Protein AF-A0A847HMW1-F1 (afdb_monomer_lite)

Radius of gyration: 14.92 Å; chains: 1; bounding box: 31×41×49 Å

pLDDT: mean 87.46, std 13.6, range [42.53, 98.19]

Structure (mmCIF, N/CA/C/O backbone):
data_AF-A0A847HMW1-F1
#
_entry.id   AF-A0A847HMW1-F1
#
loop_
_atom_site.group_PDB
_atom_site.id
_atom_site.type_symbol
_atom_site.label_atom_id
_atom_site.label_alt_id
_atom_site.label_comp_id
_atom_site.label_asym_id
_atom_site.label_entity_id
_atom_site.label_seq_id
_atom_site.pdbx_PDB_ins_code
_atom_site.Cartn_x
_atom_site.Cartn_y
_atom_site.Cartn_z
_atom_site.occupancy
_atom_site.B_iso_or_equiv
_atom_site.auth_seq_id
_atom_site.auth_comp_id
_atom_site.auth_asym_id
_atom_site.auth_atom_id
_atom_site.pdbx_PDB_model_num
ATOM 1 N N . MET A 1 1 ? 2.589 0.444 -28.476 1.00 60.88 1 MET A N 1
ATOM 2 C CA . MET A 1 1 ? 2.739 1.688 -27.686 1.00 60.88 1 MET A CA 1
ATOM 3 C C . MET A 1 1 ? 2.017 1.616 -26.335 1.00 60.88 1 MET A C 1
ATOM 5 O O . MET A 1 1 ? 2.640 1.956 -25.347 1.00 60.88 1 MET A O 1
ATOM 9 N N . TRP A 1 2 ? 0.790 1.081 -26.245 1.00 64.75 2 TRP A N 1
ATOM 10 C CA . TRP A 1 2 ? 0.061 0.885 -24.971 1.00 64.75 2 TRP A CA 1
ATOM 11 C C . TRP A 1 2 ? 0.796 0.040 -23.913 1.00 64.75 2 TRP A C 1
ATOM 13 O O . TRP A 1 2 ? 0.941 0.474 -22.778 1.00 64.75 2 TRP A O 1
ATOM 23 N N . ILE A 1 3 ? 1.349 -1.116 -24.296 1.00 64.12 3 ILE A N 1
ATOM 24 C CA . ILE A 1 3 ? 2.091 -2.009 -23.380 1.00 64.12 3 ILE A CA 1
ATOM 25 C C . ILE A 1 3 ? 3.282 -1.293 -22.713 1.00 64.12 3 ILE A C 1
ATOM 27 O O . ILE A 1 3 ? 3.584 -1.533 -21.548 1.00 64.12 3 ILE A O 1
ATOM 31 N N . TYR A 1 4 ? 3.936 -0.372 -23.429 1.00 65.94 4 TYR A N 1
ATOM 32 C CA . TYR A 1 4 ? 5.086 0.372 -22.915 1.00 65.94 4 TYR A CA 1
ATOM 33 C C . TYR A 1 4 ? 4.695 1.330 -21.776 1.00 65.94 4 TYR A C 1
ATOM 35 O O . TYR A 1 4 ? 5.329 1.329 -20.727 1.00 65.94 4 TYR A O 1
ATOM 43 N N . PHE A 1 5 ? 3.621 2.107 -21.938 1.00 72.56 5 PHE A N 1
ATOM 44 C CA . PHE A 1 5 ? 3.161 3.047 -20.905 1.00 72.56 5 PHE A CA 1
ATOM 45 C C . PHE A 1 5 ? 2.469 2.365 -19.721 1.00 72.56 5 PHE A C 1
ATOM 47 O O . PHE A 1 5 ? 2.486 2.889 -18.607 1.00 72.56 5 PHE A O 1
ATOM 54 N N . GLU A 1 6 ? 1.865 1.200 -19.952 1.00 73.56 6 GLU A N 1
ATOM 55 C CA . GLU A 1 6 ? 1.148 0.471 -18.908 1.00 73.56 6 GLU A CA 1
ATOM 56 C C . GLU A 1 6 ? 2.059 -0.414 -18.060 1.00 73.56 6 GLU A C 1
ATOM 58 O O . GLU A 1 6 ? 1.838 -0.511 -16.857 1.00 73.56 6 GLU A O 1
ATOM 63 N N . LEU A 1 7 ? 3.105 -1.004 -18.649 1.00 72.88 7 LEU A N 1
ATOM 64 C CA . LEU A 1 7 ? 3.999 -1.917 -17.935 1.00 72.88 7 LEU A CA 1
ATOM 65 C C . LEU A 1 7 ? 5.424 -1.379 -17.799 1.00 72.88 7 LEU A C 1
ATOM 67 O O . LEU A 1 7 ? 6.001 -1.489 -16.730 1.00 72.88 7 LEU A O 1
ATOM 71 N N . VAL A 1 8 ? 6.026 -0.776 -18.824 1.00 81.94 8 VAL A N 1
ATOM 72 C CA . VAL A 1 8 ? 7.458 -0.418 -18.753 1.00 81.94 8 VAL A CA 1
ATOM 73 C C . VAL A 1 8 ? 7.689 0.840 -17.915 1.00 81.94 8 VAL A C 1
ATOM 75 O O . VAL A 1 8 ? 8.506 0.820 -16.997 1.00 81.94 8 VAL A O 1
ATOM 78 N N . VAL A 1 9 ? 6.950 1.917 -18.192 1.00 88.31 9 VAL A N 1
ATOM 79 C CA . VAL A 1 9 ? 7.146 3.214 -17.518 1.00 88.31 9 VAL A CA 1
ATOM 80 C C . VAL A 1 9 ? 6.940 3.134 -15.997 1.00 88.31 9 VAL A C 1
ATOM 82 O O . VAL A 1 9 ? 7.828 3.588 -15.276 1.00 88.31 9 VAL A O 1
ATOM 85 N N . PRO A 1 10 ? 5.858 2.526 -15.469 1.00 90.38 10 PRO A N 1
ATOM 86 C CA . PRO A 1 10 ? 5.661 2.447 -14.021 1.00 90.38 10 PRO A CA 1
ATOM 87 C C . PRO A 1 10 ? 6.784 1.679 -13.314 1.00 90.38 10 PRO A C 1
ATOM 89 O O . PRO A 1 10 ? 7.260 2.107 -12.270 1.00 90.38 10 PRO A O 1
ATOM 92 N N . ASN A 1 11 ? 7.275 0.590 -13.912 1.00 90.00 11 ASN A N 1
ATOM 93 C CA . ASN A 1 11 ? 8.367 -0.199 -13.339 1.00 90.00 11 ASN A CA 1
ATOM 94 C C . ASN A 1 11 ? 9.707 0.556 -13.341 1.00 90.00 11 ASN A C 1
ATOM 96 O O . ASN A 1 11 ? 10.465 0.462 -12.379 1.00 90.00 11 ASN A O 1
ATOM 100 N N . GLN A 1 12 ? 9.982 1.360 -14.373 1.00 91.25 12 GLN A N 1
ATOM 101 C CA . GLN A 1 12 ? 11.146 2.256 -14.374 1.00 91.25 12 GLN A CA 1
ATOM 102 C C . GLN A 1 12 ? 11.042 3.327 -13.282 1.00 91.25 12 GLN A C 1
ATOM 104 O O . GLN A 1 12 ? 12.040 3.642 -12.642 1.00 91.25 12 GLN A O 1
ATOM 109 N N . GLN A 1 13 ? 9.842 3.865 -13.046 1.00 94.88 13 GLN A N 1
ATOM 110 C CA . GLN A 1 13 ? 9.611 4.848 -11.986 1.00 94.88 13 GLN A CA 1
ATOM 111 C C . GLN A 1 13 ? 9.821 4.251 -10.592 1.00 94.88 13 GLN A C 1
ATOM 113 O O . GLN A 1 13 ? 10.426 4.912 -9.755 1.00 94.88 13 GLN A O 1
ATOM 118 N N . LEU A 1 14 ? 9.385 3.008 -10.357 1.00 93.06 14 LEU A N 1
ATOM 119 C CA . LEU A 1 14 ? 9.671 2.294 -9.106 1.00 93.06 14 LEU A CA 1
ATOM 120 C C . LEU A 1 14 ? 11.179 2.124 -8.884 1.00 93.06 14 LEU A C 1
ATOM 122 O O . LEU A 1 14 ? 11.678 2.451 -7.814 1.00 93.06 14 LEU A O 1
ATOM 126 N N . SER A 1 15 ? 11.919 1.704 -9.915 1.00 91.31 15 SER A N 1
ATOM 127 C CA . SER A 1 15 ? 13.379 1.549 -9.829 1.00 91.31 15 SER A CA 1
ATOM 128 C C . SER A 1 15 ? 14.122 2.872 -9.603 1.00 91.31 15 SER A C 1
ATOM 130 O O . SER A 1 15 ? 15.251 2.853 -9.119 1.00 91.31 15 SER A O 1
ATOM 132 N N . ALA A 1 16 ? 13.526 4.001 -9.986 1.00 94.12 16 ALA A N 1
ATOM 133 C CA . ALA A 1 16 ? 14.081 5.342 -9.814 1.00 94.12 16 ALA A CA 1
ATOM 134 C C . ALA A 1 16 ? 13.513 6.070 -8.582 1.00 94.12 16 ALA A C 1
ATOM 136 O O . ALA A 1 16 ? 13.639 7.292 -8.480 1.00 94.12 16 ALA A O 1
ATOM 137 N N . PHE A 1 17 ? 12.845 5.348 -7.680 1.00 95.88 17 PHE A N 1
ATOM 138 C CA . PHE A 1 17 ? 12.268 5.932 -6.481 1.00 95.88 17 PHE A CA 1
ATOM 139 C C . PHE A 1 17 ? 13.345 6.542 -5.575 1.00 95.88 17 PHE A C 1
ATOM 141 O O . PHE A 1 17 ? 14.327 5.894 -5.218 1.00 95.88 17 PHE A O 1
ATOM 148 N N . ASP A 1 18 ? 13.125 7.791 -5.176 1.00 95.19 18 ASP A N 1
ATOM 149 C CA . ASP A 1 18 ? 13.949 8.530 -4.232 1.00 95.19 18 ASP A CA 1
ATOM 150 C C . ASP A 1 18 ? 13.198 8.660 -2.905 1.00 95.19 18 ASP A C 1
ATOM 152 O O . ASP A 1 18 ? 12.306 9.496 -2.742 1.00 95.19 18 ASP A O 1
ATOM 156 N N . SER A 1 19 ? 13.586 7.833 -1.936 1.00 91.94 19 SER A N 1
ATOM 157 C CA . SER A 1 19 ? 13.017 7.822 -0.584 1.00 91.94 19 SER A CA 1
ATOM 158 C C . SER A 1 19 ? 13.261 9.118 0.194 1.00 91.94 19 SER A C 1
ATOM 160 O O . SER A 1 19 ? 12.560 9.402 1.175 1.00 91.94 19 SER A O 1
ATOM 162 N N . THR A 1 20 ? 14.247 9.919 -0.215 1.00 95.00 20 THR A N 1
ATOM 163 C CA . THR A 1 20 ? 14.598 11.179 0.448 1.00 95.00 20 THR A CA 1
ATOM 164 C C . THR A 1 20 ? 13.718 12.336 -0.009 1.00 95.00 20 THR A C 1
ATOM 166 O O . THR A 1 20 ? 13.561 13.309 0.729 1.00 95.00 20 THR A O 1
ATOM 169 N N . ASN A 1 21 ? 13.068 12.208 -1.168 1.00 94.44 21 ASN A N 1
ATOM 170 C CA . ASN A 1 21 ? 12.177 13.225 -1.692 1.00 94.44 21 ASN A CA 1
ATOM 171 C C . ASN A 1 21 ? 10.847 13.245 -0.920 1.00 94.44 21 ASN A C 1
ATOM 173 O O . ASN A 1 21 ? 10.064 12.293 -0.951 1.00 94.44 21 ASN A O 1
ATOM 177 N N . LYS A 1 22 ? 10.597 14.350 -0.210 1.00 93.56 22 LYS A N 1
ATOM 178 C CA . LYS A 1 22 ? 9.393 14.564 0.610 1.00 93.56 22 LYS A CA 1
ATOM 179 C C . LYS A 1 22 ? 8.365 15.489 -0.041 1.00 93.56 22 LYS A C 1
ATOM 181 O O . LYS A 1 22 ? 7.403 15.871 0.622 1.00 93.56 22 LYS A O 1
ATOM 186 N N . ASP A 1 23 ? 8.558 15.860 -1.306 1.00 97.31 23 ASP A N 1
ATOM 187 C CA . ASP A 1 23 ? 7.590 16.668 -2.039 1.00 97.31 23 ASP A CA 1
ATOM 188 C C . ASP A 1 23 ? 6.219 15.953 -2.098 1.00 97.31 23 ASP A C 1
ATOM 190 O O . ASP A 1 23 ? 6.151 14.801 -2.540 1.00 97.31 23 ASP A O 1
ATOM 194 N N . PRO A 1 24 ? 5.116 16.586 -1.648 1.00 96.25 24 PRO A N 1
ATOM 195 C CA . PRO A 1 24 ? 3.810 15.933 -1.595 1.00 96.25 24 PRO A CA 1
ATOM 196 C C . PRO A 1 24 ? 3.304 15.437 -2.953 1.00 96.25 24 PRO A C 1
ATOM 198 O O . PRO A 1 24 ? 2.640 14.399 -3.006 1.00 96.25 24 PRO A O 1
ATOM 201 N N . GLU A 1 25 ? 3.613 16.144 -4.045 1.00 97.25 25 GLU A N 1
ATOM 202 C CA . GLU A 1 25 ? 3.213 15.724 -5.390 1.00 97.25 25 GLU A CA 1
ATOM 203 C C . GLU A 1 25 ? 3.998 14.490 -5.833 1.00 97.25 25 GLU A C 1
ATOM 205 O O . GLU A 1 25 ? 3.395 13.528 -6.314 1.00 97.25 25 GLU A O 1
ATOM 210 N N . TYR A 1 26 ? 5.313 14.468 -5.596 1.00 96.44 26 TYR A N 1
ATOM 211 C CA . TYR A 1 26 ? 6.150 13.292 -5.823 1.00 96.44 26 TYR A CA 1
ATOM 212 C C . TYR A 1 26 ? 5.668 12.074 -5.024 1.00 96.44 26 TYR A C 1
ATOM 214 O O . TYR A 1 26 ? 5.460 11.000 -5.589 1.00 96.44 26 TYR A O 1
ATOM 222 N N . VAL A 1 27 ? 5.420 12.244 -3.723 1.00 97.38 27 VAL A N 1
ATOM 223 C CA . VAL A 1 27 ? 4.917 11.185 -2.832 1.00 97.38 27 VAL A CA 1
ATOM 224 C C . VAL A 1 27 ? 3.574 10.645 -3.333 1.00 97.38 27 VAL A C 1
ATOM 226 O O . VAL A 1 27 ? 3.386 9.430 -3.440 1.00 97.38 27 VAL A O 1
ATOM 229 N N . ALA A 1 28 ? 2.638 11.530 -3.689 1.00 97.62 28 ALA A N 1
ATOM 230 C CA . ALA A 1 28 ? 1.340 11.133 -4.229 1.00 97.62 28 ALA A CA 1
ATOM 231 C C . ALA A 1 28 ? 1.464 10.437 -5.594 1.00 97.62 28 ALA A C 1
ATOM 233 O O . ALA A 1 28 ? 0.739 9.476 -5.867 1.00 97.62 28 ALA A O 1
ATOM 234 N N . HIS A 1 29 ? 2.381 10.893 -6.449 1.00 97.75 29 HIS A N 1
ATOM 235 C CA . HIS A 1 29 ? 2.670 10.270 -7.739 1.00 97.75 29 HIS A CA 1
ATOM 236 C C . HIS A 1 29 ? 3.223 8.856 -7.563 1.00 97.75 29 HIS A C 1
ATOM 238 O O . HIS A 1 29 ? 2.686 7.913 -8.143 1.00 97.75 29 HIS A O 1
ATOM 244 N N . MET A 1 30 ? 4.226 8.678 -6.705 1.00 98.19 30 MET A N 1
ATOM 245 C CA . MET A 1 30 ? 4.828 7.367 -6.453 1.00 98.19 30 MET A CA 1
ATOM 246 C C . MET A 1 30 ? 3.847 6.390 -5.807 1.00 98.19 30 MET A C 1
ATOM 248 O O . MET A 1 30 ? 3.842 5.211 -6.160 1.00 98.19 30 MET A O 1
ATOM 252 N N . ARG A 1 31 ? 2.923 6.876 -4.968 1.00 98.06 31 ARG A N 1
ATOM 253 C CA . ARG A 1 31 ? 1.806 6.060 -4.473 1.00 98.06 31 ARG A CA 1
ATOM 254 C C . ARG A 1 31 ? 0.921 5.554 -5.615 1.00 98.06 31 ARG A C 1
ATOM 256 O O . ARG A 1 31 ? 0.635 4.361 -5.678 1.00 98.06 31 ARG A O 1
ATOM 263 N N . LYS A 1 32 ? 0.534 6.430 -6.552 1.00 97.69 32 LYS A N 1
ATOM 264 C CA . LYS A 1 32 ? -0.268 6.048 -7.731 1.00 97.69 32 LYS A CA 1
ATOM 265 C C . LYS A 1 32 ? 0.464 5.049 -8.628 1.00 97.69 32 LYS A C 1
ATOM 267 O O . LYS A 1 32 ? -0.162 4.118 -9.131 1.00 97.69 32 LYS A O 1
ATOM 272 N N . VAL A 1 33 ? 1.774 5.222 -8.819 1.00 96.94 33 VAL A N 1
ATOM 273 C CA . VAL A 1 33 ? 2.619 4.263 -9.552 1.00 96.94 33 VAL A CA 1
ATOM 274 C C . VAL A 1 33 ? 2.593 2.899 -8.861 1.00 96.94 33 VAL A C 1
ATOM 276 O O . VAL A 1 33 ? 2.331 1.896 -9.524 1.00 96.94 33 VAL A O 1
ATOM 279 N N . GLY A 1 34 ? 2.773 2.866 -7.536 1.00 97.19 34 GLY A N 1
ATOM 280 C CA . GLY A 1 34 ? 2.673 1.646 -6.735 1.00 97.19 34 GLY A CA 1
ATOM 281 C C . GLY A 1 34 ? 1.324 0.949 -6.911 1.00 97.19 34 GLY A C 1
ATOM 282 O O . GLY A 1 34 ? 1.289 -0.216 -7.303 1.00 97.19 34 GLY A O 1
ATOM 283 N N . HIS A 1 35 ? 0.212 1.676 -6.728 1.00 97.38 35 HIS A N 1
ATOM 284 C CA . HIS A 1 35 ? -1.150 1.154 -6.929 1.00 97.38 35 HIS A CA 1
ATOM 285 C C . HIS A 1 35 ? -1.363 0.585 -8.334 1.00 97.38 35 HIS A C 1
ATOM 287 O O . HIS A 1 35 ? -1.965 -0.477 -8.482 1.00 97.38 35 HIS A O 1
ATOM 293 N N . LYS A 1 36 ? -0.854 1.265 -9.369 1.00 95.31 36 LYS A N 1
ATOM 294 C CA . LYS A 1 36 ? -0.956 0.806 -10.761 1.00 95.31 36 LYS A CA 1
ATOM 295 C C . LYS A 1 36 ? -0.236 -0.526 -10.972 1.00 95.31 36 LYS A C 1
ATOM 297 O O . LYS A 1 36 ? -0.788 -1.423 -11.613 1.00 95.31 36 LYS A O 1
ATOM 302 N N . VAL A 1 37 ? 0.975 -0.658 -10.430 1.00 94.06 37 VAL A N 1
ATOM 303 C CA . VAL A 1 37 ? 1.781 -1.875 -10.577 1.00 94.06 37 VAL A CA 1
ATOM 304 C C . VAL A 1 37 ? 1.137 -3.045 -9.833 1.00 94.06 37 VAL A C 1
ATOM 306 O O . VAL A 1 37 ? 0.864 -4.056 -10.470 1.00 94.06 37 VAL A O 1
ATOM 309 N N . ILE A 1 38 ? 0.772 -2.894 -8.554 1.00 93.81 38 ILE A N 1
ATOM 310 C CA . ILE A 1 38 ? 0.127 -3.984 -7.784 1.00 93.81 38 ILE A CA 1
ATOM 311 C C . ILE A 1 38 ? -1.316 -4.276 -8.228 1.00 93.81 38 ILE A C 1
ATOM 313 O O . ILE A 1 38 ? -1.883 -5.323 -7.917 1.00 93.81 38 ILE A O 1
ATOM 317 N N . GLY A 1 39 ? -1.938 -3.349 -8.961 1.00 91.25 39 GLY A N 1
ATOM 318 C CA . GLY A 1 39 ? -3.244 -3.545 -9.584 1.00 91.25 39 GLY A CA 1
ATOM 319 C C . GLY A 1 39 ? -3.213 -4.528 -10.761 1.00 91.25 39 GLY A C 1
ATOM 320 O O . GLY A 1 39 ? -4.245 -5.126 -11.093 1.00 91.25 39 GLY A O 1
ATOM 321 N N . SER A 1 40 ? -2.042 -4.721 -11.365 1.00 87.88 40 SER A N 1
ATOM 322 C CA . SER A 1 40 ? -1.833 -5.514 -12.575 1.00 87.88 40 SER A CA 1
ATOM 323 C C . SER A 1 40 ? -1.429 -6.956 -12.254 1.00 87.88 40 SER A C 1
ATOM 325 O O . SER A 1 40 ? -0.937 -7.253 -11.175 1.00 87.88 40 SER A O 1
ATOM 327 N N . TRP A 1 41 ? -1.636 -7.883 -13.197 1.00 81.88 41 TRP A N 1
ATOM 328 C CA . TRP A 1 41 ? -1.190 -9.281 -13.036 1.00 81.88 41 TRP A CA 1
ATOM 329 C C . TRP A 1 41 ? 0.323 -9.454 -13.239 1.00 81.88 41 TRP A C 1
ATOM 331 O O . TRP A 1 41 ? 0.907 -10.440 -12.802 1.00 81.88 41 TRP A O 1
ATOM 341 N N . PHE A 1 42 ? 0.948 -8.494 -13.922 1.00 79.88 42 PHE A N 1
ATOM 342 C CA . PHE A 1 42 ? 2.366 -8.492 -14.251 1.00 79.88 42 PHE A CA 1
ATOM 343 C C . PHE A 1 42 ? 2.984 -7.159 -13.839 1.00 79.88 42 PHE A C 1
ATOM 345 O O . PHE A 1 42 ? 2.417 -6.100 -14.112 1.00 79.88 42 PHE A O 1
ATOM 352 N N . GLY A 1 43 ? 4.180 -7.217 -13.260 1.00 85.31 43 GLY A N 1
ATOM 353 C CA . GLY A 1 43 ? 4.943 -6.048 -12.845 1.00 85.31 43 GLY A CA 1
ATOM 354 C C . GLY A 1 43 ? 5.911 -6.387 -11.717 1.00 85.31 43 GLY A C 1
ATOM 355 O O . GLY A 1 43 ? 5.893 -7.491 -11.175 1.00 85.31 43 GLY A O 1
ATOM 356 N N . ASN A 1 44 ? 6.759 -5.431 -11.358 1.00 88.31 44 ASN A N 1
ATOM 357 C CA . ASN A 1 44 ? 7.653 -5.521 -10.215 1.00 88.31 44 ASN A CA 1
ATOM 358 C C . ASN A 1 44 ? 6.873 -5.195 -8.933 1.00 88.31 44 ASN A C 1
ATOM 360 O O . ASN A 1 44 ? 6.947 -4.091 -8.394 1.00 88.31 44 ASN A O 1
ATOM 364 N N . HIS A 1 45 ? 6.052 -6.151 -8.489 1.00 91.12 45 HIS A N 1
ATOM 365 C CA . HIS A 1 45 ? 5.244 -5.995 -7.277 1.00 91.12 45 HIS A CA 1
ATOM 366 C C . HIS A 1 45 ? 6.123 -5.823 -6.035 1.00 91.12 45 HIS A C 1
ATOM 368 O O . HIS A 1 45 ? 5.758 -5.059 -5.151 1.00 91.12 45 HIS A O 1
ATOM 374 N N . HIS A 1 46 ? 7.293 -6.470 -6.010 1.00 90.38 46 HIS A N 1
ATOM 375 C CA . HIS A 1 46 ? 8.290 -6.328 -4.953 1.00 90.38 46 HIS A CA 1
ATOM 376 C C . HIS A 1 46 ? 8.643 -4.854 -4.702 1.00 90.38 46 HIS A C 1
ATOM 378 O O . HIS A 1 46 ? 8.398 -4.338 -3.612 1.00 90.38 46 HIS A O 1
ATOM 384 N N . ASP A 1 47 ? 9.120 -4.139 -5.726 1.00 91.88 47 ASP A N 1
ATOM 385 C CA . ASP A 1 47 ? 9.495 -2.727 -5.569 1.00 91.88 47 ASP A CA 1
ATOM 386 C C . ASP A 1 47 ? 8.273 -1.838 -5.326 1.00 91.88 47 ASP A C 1
ATOM 388 O O . ASP A 1 47 ? 8.355 -0.841 -4.611 1.00 91.88 47 ASP A O 1
ATOM 392 N N . ALA A 1 48 ? 7.113 -2.202 -5.879 1.00 95.44 48 ALA A N 1
ATOM 393 C CA . ALA A 1 48 ? 5.876 -1.478 -5.620 1.00 95.44 48 ALA A CA 1
ATOM 394 C C . ALA A 1 48 ? 5.479 -1.538 -4.138 1.00 95.44 48 ALA A C 1
ATOM 396 O O . ALA A 1 48 ? 5.060 -0.519 -3.589 1.00 95.44 48 ALA A O 1
ATOM 397 N N . PHE A 1 49 ? 5.638 -2.689 -3.478 1.00 95.56 49 PHE A N 1
ATOM 398 C CA . PHE A 1 49 ? 5.385 -2.818 -2.045 1.00 95.56 49 PHE A CA 1
ATOM 399 C C . PHE A 1 49 ? 6.395 -2.025 -1.213 1.00 95.56 49 PHE A C 1
ATOM 401 O O . PHE A 1 49 ? 5.966 -1.281 -0.337 1.00 95.56 49 PHE A O 1
ATOM 408 N N . LEU A 1 50 ? 7.691 -2.074 -1.544 1.00 93.38 50 LEU A N 1
ATOM 409 C CA . LEU A 1 50 ? 8.718 -1.263 -0.870 1.00 93.38 50 LEU A CA 1
ATOM 410 C C . LEU A 1 50 ? 8.448 0.245 -0.984 1.00 93.38 50 LEU A C 1
ATOM 412 O O . LEU A 1 50 ? 8.608 0.997 -0.022 1.00 93.38 50 LEU A O 1
ATOM 416 N N . VAL A 1 51 ? 8.007 0.705 -2.157 1.00 96.12 51 VAL A N 1
ATOM 417 C CA . VAL A 1 51 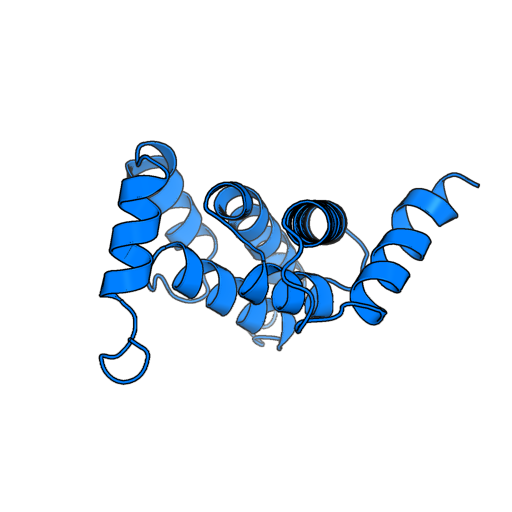? 7.597 2.101 -2.348 1.00 96.12 51 VAL A CA 1
ATOM 418 C C . VAL A 1 51 ? 6.364 2.410 -1.497 1.00 96.12 51 VAL A C 1
ATOM 420 O O . VAL A 1 51 ? 6.354 3.399 -0.764 1.00 96.12 51 VAL A O 1
ATOM 423 N N . LEU A 1 52 ? 5.325 1.572 -1.550 1.00 97.25 52 LEU A N 1
ATOM 424 C CA . LEU A 1 52 ? 4.084 1.787 -0.799 1.00 97.25 52 LEU A CA 1
ATOM 425 C C . LEU A 1 52 ? 4.270 1.694 0.718 1.00 97.25 52 LEU A C 1
ATOM 427 O O . LEU A 1 52 ? 3.540 2.360 1.443 1.00 97.25 52 LEU A O 1
ATOM 431 N N . GLU A 1 53 ? 5.251 0.952 1.214 1.00 94.62 53 GLU A N 1
ATOM 432 C CA . GLU A 1 53 ? 5.631 0.979 2.626 1.00 94.62 53 GLU A CA 1
ATOM 433 C C . GLU A 1 53 ? 6.065 2.391 3.064 1.00 94.62 53 GLU A C 1
ATOM 435 O O . GLU A 1 53 ? 5.740 2.846 4.162 1.00 94.62 53 GLU A O 1
ATOM 440 N N . GLN A 1 54 ? 6.735 3.134 2.181 1.00 93.88 54 GLN A N 1
ATOM 441 C CA . GLN A 1 54 ? 7.240 4.474 2.481 1.00 93.88 54 GLN A CA 1
ATOM 442 C C . GLN A 1 54 ? 6.233 5.591 2.201 1.00 93.88 54 GLN A C 1
ATOM 444 O O . GLN A 1 54 ? 6.162 6.552 2.966 1.00 93.88 54 GLN A O 1
ATOM 449 N N . VAL A 1 55 ? 5.479 5.498 1.100 1.00 96.44 55 VAL A N 1
ATOM 450 C CA . VAL A 1 55 ? 4.587 6.584 0.637 1.00 96.44 55 VAL A CA 1
ATOM 451 C C . VAL A 1 55 ? 3.100 6.244 0.689 1.00 96.44 55 VAL A C 1
ATOM 453 O O . VAL A 1 55 ? 2.256 7.098 0.384 1.00 96.44 55 VAL A O 1
ATOM 456 N N . GLY A 1 56 ? 2.759 5.002 1.030 1.00 95.62 56 GLY A N 1
ATOM 457 C CA . GLY A 1 56 ? 1.387 4.532 1.152 1.00 95.62 56 GLY A CA 1
ATOM 458 C C . GLY A 1 56 ? 0.617 5.259 2.247 1.00 95.62 56 GLY A C 1
ATOM 459 O O . GLY A 1 56 ? 1.174 5.851 3.166 1.00 95.62 56 GLY A O 1
ATOM 460 N N . ASN A 1 57 ? -0.701 5.238 2.113 1.00 95.56 57 ASN A N 1
ATOM 461 C CA . ASN A 1 57 ? -1.635 5.785 3.085 1.00 95.56 57 ASN A CA 1
ATOM 462 C C . ASN A 1 57 ? -2.850 4.849 3.187 1.00 95.56 57 ASN A C 1
ATOM 464 O O . ASN A 1 57 ? -2.880 3.784 2.569 1.00 95.56 57 ASN A O 1
ATOM 468 N N . HIS A 1 58 ? -3.877 5.266 3.923 1.00 95.06 58 HIS A N 1
ATOM 469 C CA . HIS A 1 58 ? -5.124 4.509 4.062 1.00 95.06 58 HIS A CA 1
ATOM 470 C C . HIS A 1 58 ? -5.768 4.103 2.718 1.00 95.06 58 HIS A C 1
ATOM 472 O O . HIS A 1 58 ? -6.363 3.034 2.627 1.00 95.06 58 HIS A O 1
ATOM 478 N N . GLU A 1 59 ? -5.609 4.896 1.652 1.00 96.31 59 GLU A N 1
ATOM 479 C CA . GLU A 1 59 ? -6.147 4.573 0.322 1.00 96.31 59 GLU A CA 1
ATOM 480 C C . GLU A 1 59 ? -5.442 3.366 -0.314 1.00 96.31 59 GLU A C 1
ATOM 482 O O . GLU A 1 59 ? -6.015 2.719 -1.186 1.00 96.31 59 GLU A O 1
ATOM 487 N N . SER A 1 60 ? -4.220 3.033 0.120 1.00 97.88 60 SER A N 1
ATOM 488 C CA . SER A 1 60 ? -3.470 1.865 -0.359 1.00 97.88 60 SER A CA 1
ATOM 489 C C . SER A 1 60 ? -4.021 0.535 0.147 1.00 97.88 60 SER A C 1
ATOM 491 O O . SER A 1 60 ? -3.833 -0.478 -0.522 1.00 97.88 60 SER A O 1
ATOM 493 N N . ILE A 1 61 ? -4.693 0.517 1.301 1.00 97.31 61 ILE A N 1
ATOM 494 C CA . ILE A 1 61 ? -5.120 -0.713 1.987 1.00 97.31 61 ILE A CA 1
ATOM 495 C C . ILE A 1 61 ? -5.942 -1.645 1.076 1.00 97.31 61 ILE A C 1
ATOM 497 O O . ILE A 1 61 ? -5.536 -2.796 0.909 1.00 97.31 61 ILE A O 1
ATOM 501 N N . PRO A 1 62 ? -7.029 -1.206 0.409 1.00 96.94 62 PRO A N 1
ATOM 502 C CA . PRO A 1 62 ? -7.799 -2.101 -0.459 1.00 96.94 62 PRO A CA 1
ATOM 503 C C . PRO A 1 62 ? -6.992 -2.640 -1.654 1.00 96.94 62 PRO A C 1
ATOM 505 O O . PRO A 1 62 ? -7.213 -3.775 -2.084 1.00 96.94 62 PRO A O 1
ATOM 508 N N . TYR A 1 63 ? -6.027 -1.874 -2.178 1.00 97.19 63 TYR A N 1
ATOM 509 C CA . TYR A 1 63 ? -5.143 -2.349 -3.250 1.00 97.19 63 TYR A CA 1
ATOM 510 C C . TYR A 1 63 ? -4.189 -3.433 -2.751 1.00 97.19 63 TYR A C 1
ATOM 512 O O . TYR A 1 63 ? -3.998 -4.431 -3.443 1.00 97.19 63 TYR A O 1
ATOM 520 N N . LEU A 1 64 ? -3.628 -3.261 -1.552 1.00 96.88 64 LEU A N 1
ATOM 521 C CA . LEU A 1 64 ? -2.735 -4.230 -0.918 1.00 96.88 64 LEU A CA 1
ATOM 522 C C . LEU A 1 64 ? -3.471 -5.530 -0.575 1.00 96.88 64 LEU A C 1
ATOM 524 O O . LEU A 1 64 ? -2.983 -6.605 -0.905 1.00 96.88 64 LEU A O 1
ATOM 528 N N . ILE A 1 65 ? -4.688 -5.451 -0.025 1.00 96.31 65 ILE A N 1
ATOM 529 C CA . ILE A 1 65 ? -5.527 -6.632 0.248 1.00 96.31 65 ILE A CA 1
ATOM 530 C C . ILE A 1 65 ? -5.822 -7.397 -1.050 1.00 96.31 65 ILE A C 1
ATOM 532 O O . ILE A 1 65 ? -5.696 -8.621 -1.109 1.00 96.31 65 ILE A O 1
ATOM 536 N N . ARG A 1 66 ? -6.170 -6.690 -2.133 1.00 94.75 66 ARG A N 1
ATOM 537 C CA . ARG A 1 66 ? -6.360 -7.324 -3.444 1.00 94.75 66 ARG A CA 1
ATOM 538 C C . ARG A 1 66 ? -5.064 -7.946 -3.974 1.00 94.75 66 ARG A C 1
ATOM 540 O O . ARG A 1 66 ? -5.110 -9.041 -4.532 1.00 94.75 66 ARG A O 1
ATOM 547 N N . ALA A 1 67 ? -3.933 -7.259 -3.831 1.00 92.81 67 ALA A N 1
ATOM 548 C CA . ALA A 1 67 ? -2.638 -7.745 -4.292 1.00 92.81 67 ALA A CA 1
ATOM 549 C C . ALA A 1 67 ? -2.202 -9.004 -3.527 1.00 92.81 67 ALA A C 1
ATOM 551 O O . ALA A 1 67 ? -1.717 -9.94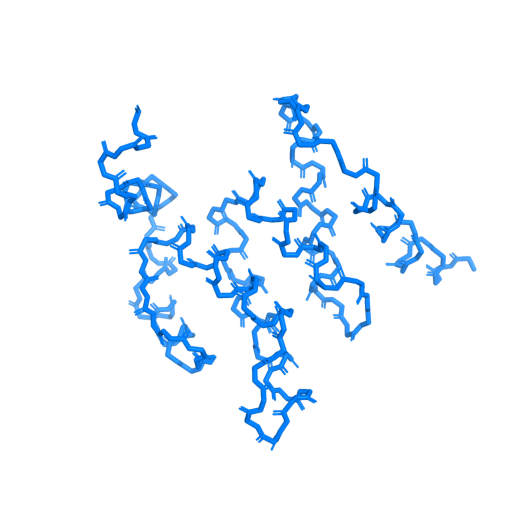6 -4.155 1.00 92.81 67 ALA A O 1
ATOM 552 N N . LEU A 1 68 ? -2.466 -9.073 -2.217 1.00 92.50 68 LEU A N 1
ATOM 553 C CA . LEU A 1 68 ? -2.223 -10.252 -1.386 1.00 92.50 68 LEU A CA 1
ATOM 554 C C . LEU A 1 68 ? -2.938 -11.489 -1.945 1.00 92.50 68 LEU A C 1
ATOM 556 O O . LEU A 1 68 ? -2.303 -12.522 -2.146 1.00 92.50 68 LEU A O 1
ATOM 560 N N . LYS A 1 69 ? -4.221 -11.358 -2.316 1.00 91.12 69 LYS A N 1
ATOM 561 C CA . LYS A 1 69 ? -4.980 -12.435 -2.978 1.00 91.12 69 LYS A CA 1
ATOM 562 C C . LYS A 1 69 ? -4.271 -12.965 -4.223 1.00 91.12 69 LYS A C 1
ATOM 564 O O . LYS A 1 69 ? -4.218 -14.169 -4.448 1.00 91.12 69 LYS A O 1
ATOM 569 N N . MET A 1 70 ? -3.738 -12.057 -5.041 1.00 85.00 70 MET A N 1
ATOM 570 C CA . MET A 1 70 ? -3.053 -12.404 -6.286 1.00 85.00 70 MET A CA 1
ATOM 571 C C . MET A 1 70 ? -1.718 -13.112 -6.026 1.00 85.00 70 MET A C 1
ATOM 573 O O . MET A 1 70 ? -1.383 -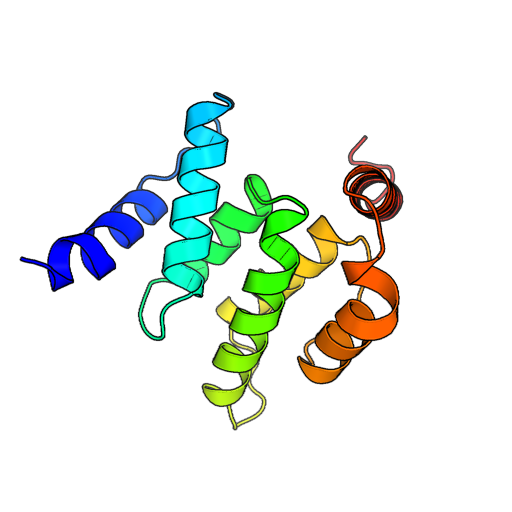14.051 -6.749 1.00 85.00 70 MET A O 1
ATOM 577 N N . GLN A 1 71 ? -0.978 -12.696 -4.992 1.00 79.56 71 GLN A N 1
ATOM 578 C CA . GLN A 1 71 ? 0.290 -13.327 -4.613 1.00 79.56 71 GLN A CA 1
ATOM 579 C C . GLN A 1 71 ? 0.092 -14.738 -4.049 1.00 79.56 71 GLN A C 1
ATOM 581 O O . GLN A 1 71 ? 0.827 -15.646 -4.430 1.00 79.56 71 GLN A O 1
ATOM 586 N N . GLN A 1 72 ? -0.936 -14.965 -3.224 1.00 72.06 72 GLN A N 1
ATOM 587 C CA . GLN A 1 72 ? -1.239 -16.301 -2.697 1.00 72.06 72 GLN A CA 1
ATOM 588 C C . GLN A 1 72 ? -1.516 -17.327 -3.801 1.00 72.06 72 GLN A C 1
ATOM 590 O O . GLN A 1 72 ? -1.023 -18.450 -3.751 1.00 72.06 72 GLN A O 1
ATOM 595 N N . THR A 1 73 ? -2.245 -16.934 -4.849 1.00 58.62 73 THR A N 1
ATOM 596 C CA . THR A 1 73 ? -2.470 -17.808 -6.011 1.00 58.62 73 THR A CA 1
ATOM 597 C C . THR A 1 73 ? -1.195 -18.161 -6.781 1.00 58.62 73 THR A C 1
ATOM 599 O O . THR A 1 73 ? -1.195 -19.154 -7.505 1.00 58.62 73 THR A O 1
ATOM 602 N N . ALA A 1 74 ? -0.124 -17.371 -6.659 1.00 53.19 74 ALA A N 1
ATOM 603 C CA . ALA A 1 74 ? 1.127 -17.602 -7.379 1.00 53.19 74 ALA A CA 1
ATOM 604 C C . ALA A 1 74 ? 2.077 -18.580 -6.656 1.00 53.19 74 ALA A C 1
ATOM 606 O O . ALA A 1 74 ? 2.893 -19.214 -7.320 1.00 53.19 74 ALA A O 1
ATOM 607 N N . ALA A 1 75 ? 1.944 -18.740 -5.334 1.00 52.53 75 ALA A N 1
ATOM 608 C CA . ALA A 1 75 ? 2.805 -19.569 -4.483 1.00 52.53 75 ALA A CA 1
ATOM 609 C C . ALA A 1 75 ? 2.023 -20.715 -3.809 1.00 52.53 75 ALA A C 1
ATOM 611 O O . ALA A 1 75 ? 2.082 -20.907 -2.597 1.00 52.53 75 ALA A O 1
ATOM 612 N N . GLY A 1 76 ? 1.248 -21.477 -4.593 1.00 49.75 76 GLY A N 1
ATOM 613 C CA . GLY A 1 76 ? 0.384 -22.570 -4.110 1.00 49.75 76 GLY A CA 1
ATOM 614 C C . GLY A 1 76 ? 1.088 -23.735 -3.384 1.00 49.75 76 GLY A C 1
ATOM 615 O O . GLY A 1 76 ? 0.451 -24.754 -3.129 1.00 49.75 76 GLY A O 1
ATOM 616 N N . ASP A 1 77 ? 2.380 -23.614 -3.072 1.00 54.16 77 ASP A N 1
ATOM 617 C CA . ASP A 1 77 ? 3.198 -24.549 -2.296 1.00 54.16 77 ASP A CA 1
ATOM 618 C C . ASP A 1 77 ? 3.424 -24.109 -0.833 1.00 54.16 77 ASP A C 1
ATOM 620 O O . ASP A 1 77 ? 4.077 -24.828 -0.075 1.00 54.16 77 ASP A O 1
ATOM 624 N N . GLY A 1 78 ? 2.870 -22.964 -0.414 1.00 50.84 78 GLY A N 1
ATOM 625 C CA . GLY A 1 78 ? 3.027 -22.444 0.948 1.00 50.84 78 GLY A CA 1
ATOM 626 C C . GLY A 1 78 ? 4.388 -21.792 1.210 1.00 50.84 78 GLY A C 1
ATOM 627 O O . GLY A 1 78 ? 4.704 -21.488 2.361 1.00 50.84 78 GLY A O 1
ATOM 628 N N . VAL A 1 79 ? 5.197 -21.558 0.169 1.00 52.62 79 VAL A N 1
ATOM 629 C CA . VAL A 1 79 ? 6.437 -20.788 0.281 1.00 52.62 79 VAL A CA 1
ATOM 630 C C . VAL A 1 79 ? 6.099 -19.301 0.278 1.00 52.62 79 VAL A C 1
ATOM 632 O O . VAL A 1 79 ? 5.629 -18.744 -0.715 1.00 52.62 79 VAL A O 1
ATOM 635 N N . VAL A 1 80 ? 6.372 -18.630 1.396 1.00 56.78 80 VAL A N 1
ATOM 636 C CA . VAL A 1 80 ? 6.301 -17.170 1.460 1.00 56.78 80 VAL A CA 1
ATOM 637 C C . VAL A 1 80 ? 7.462 -16.606 0.637 1.00 56.78 80 VAL A C 1
ATOM 639 O O . VAL A 1 80 ? 8.632 -16.802 0.959 1.00 56.78 80 VAL A O 1
ATOM 642 N N . ILE A 1 81 ? 7.139 -15.935 -0.466 1.00 70.44 81 ILE A N 1
ATOM 643 C CA . ILE A 1 81 ? 8.113 -15.198 -1.277 1.00 70.44 81 ILE A CA 1
ATOM 644 C C . ILE A 1 81 ? 8.275 -13.806 -0.655 1.00 70.44 81 ILE A C 1
ATOM 646 O O . ILE A 1 81 ? 7.280 -13.221 -0.229 1.00 70.44 81 ILE A O 1
ATOM 650 N N . CYS A 1 82 ? 9.484 -13.232 -0.678 1.00 77.69 82 CYS A N 1
ATOM 651 C CA . CYS A 1 82 ? 9.779 -11.872 -0.186 1.00 77.69 82 CYS A CA 1
ATOM 652 C C . CYS A 1 82 ? 8.772 -10.800 -0.657 1.00 77.69 82 CYS A C 1
ATOM 654 O O . CYS A 1 82 ? 8.485 -9.832 0.034 1.00 77.69 82 CYS A O 1
ATOM 656 N N . THR A 1 83 ? 8.176 -10.993 -1.837 1.00 82.94 83 THR A N 1
ATOM 657 C CA . THR A 1 83 ? 7.126 -10.125 -2.386 1.00 82.94 83 THR A CA 1
ATOM 658 C C . THR A 1 83 ? 5.839 -10.145 -1.550 1.00 82.94 83 THR A C 1
ATOM 660 O O . THR A 1 83 ? 5.226 -9.099 -1.356 1.00 82.94 83 THR A O 1
ATOM 663 N N . THR A 1 84 ? 5.427 -11.305 -1.032 1.00 87.94 84 THR A N 1
ATOM 664 C CA . THR A 1 84 ? 4.280 -11.418 -0.118 1.00 87.94 84 THR A CA 1
ATOM 665 C C . THR A 1 84 ? 4.600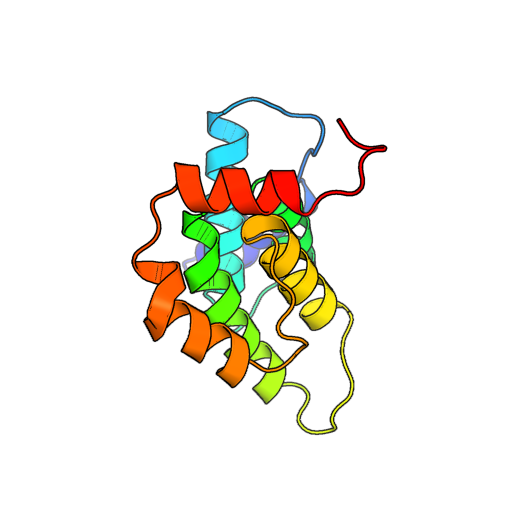 -10.788 1.235 1.00 87.94 84 THR A C 1
ATOM 667 O O . THR A 1 84 ? 3.747 -10.090 1.774 1.00 87.94 84 THR A O 1
ATOM 670 N N . GLU A 1 85 ? 5.822 -10.968 1.750 1.00 88.62 85 GLU A N 1
ATOM 671 C CA . GLU A 1 85 ? 6.269 -10.348 3.012 1.00 88.62 85 GLU A CA 1
ATOM 672 C C . GLU A 1 85 ? 6.137 -8.826 2.946 1.00 88.62 85 GLU A C 1
ATOM 674 O O . GLU A 1 85 ? 5.425 -8.249 3.760 1.00 88.62 85 GLU A O 1
ATOM 679 N N . HIS A 1 86 ? 6.660 -8.184 1.897 1.00 92.31 86 HIS A N 1
ATOM 680 C CA . HIS A 1 86 ? 6.533 -6.731 1.739 1.00 92.31 86 HIS A CA 1
ATOM 681 C C . HIS A 1 86 ? 5.079 -6.245 1.614 1.00 92.31 86 HIS A C 1
ATOM 683 O O . HIS A 1 86 ? 4.752 -5.139 2.047 1.00 92.31 86 HIS A O 1
ATOM 689 N N . CYS A 1 87 ? 4.176 -7.055 1.048 1.00 94.31 87 CYS A N 1
ATOM 690 C CA . CYS A 1 87 ? 2.750 -6.727 1.041 1.00 94.31 87 CYS A CA 1
ATOM 691 C C . CYS A 1 87 ? 2.166 -6.733 2.462 1.00 94.31 87 CYS A C 1
ATOM 693 O O . CYS A 1 87 ? 1.391 -5.838 2.810 1.00 94.31 87 CYS A O 1
ATOM 695 N N . ILE A 1 88 ? 2.531 -7.733 3.270 1.00 94.00 88 ILE A N 1
ATOM 696 C CA . ILE A 1 88 ? 2.099 -7.849 4.664 1.00 94.00 88 ILE A CA 1
ATOM 697 C C . ILE A 1 88 ? 2.695 -6.728 5.510 1.00 94.00 88 ILE A C 1
ATOM 699 O O . ILE A 1 88 ? 1.940 -6.070 6.218 1.00 94.00 88 ILE A O 1
ATOM 703 N N . ASP A 1 89 ? 3.988 -6.438 5.385 1.00 92.94 89 ASP A N 1
ATOM 704 C CA . ASP A 1 89 ? 4.647 -5.346 6.109 1.00 92.94 89 ASP A CA 1
ATOM 705 C C . ASP A 1 89 ? 3.953 -4.006 5.831 1.00 92.94 89 ASP A C 1
ATOM 707 O O . ASP A 1 89 ? 3.652 -3.240 6.748 1.00 92.94 89 ASP A O 1
ATOM 711 N N . CYS A 1 90 ? 3.597 -3.752 4.568 1.00 95.06 90 CYS A N 1
ATOM 712 C CA . CYS A 1 90 ? 2.860 -2.555 4.181 1.00 95.06 90 CYS A CA 1
ATOM 713 C C . CYS A 1 90 ? 1.461 -2.508 4.826 1.00 95.06 90 CYS A C 1
ATOM 715 O O . CYS A 1 90 ? 1.056 -1.475 5.363 1.00 95.06 90 CYS A O 1
ATOM 717 N N . LEU A 1 91 ? 0.727 -3.627 4.824 1.00 96.38 91 LEU A N 1
ATOM 718 C CA . LEU A 1 91 ? -0.579 -3.728 5.482 1.00 96.38 91 LEU A CA 1
ATOM 719 C C . LEU A 1 91 ? -0.473 -3.507 6.996 1.00 96.38 91 LEU A C 1
ATOM 721 O O . LEU A 1 91 ? -1.250 -2.729 7.553 1.00 96.38 91 LEU A O 1
ATOM 725 N N . GLN A 1 92 ? 0.503 -4.127 7.657 1.00 95.00 92 GLN A N 1
ATOM 726 C CA . GLN A 1 92 ? 0.739 -3.963 9.090 1.00 95.00 92 GLN A CA 1
ATOM 727 C C . GLN A 1 92 ? 1.087 -2.515 9.425 1.00 95.00 92 GLN A C 1
ATOM 729 O O . GLN A 1 92 ? 0.457 -1.915 10.291 1.00 95.00 92 GLN A O 1
ATOM 734 N N . ARG A 1 93 ? 2.010 -1.908 8.675 1.00 93.56 93 ARG A N 1
ATOM 735 C CA . ARG A 1 93 ? 2.422 -0.515 8.861 1.00 93.56 93 ARG A CA 1
ATOM 736 C C . ARG A 1 93 ? 1.269 0.473 8.699 1.00 93.56 93 ARG A C 1
ATOM 738 O O . ARG A 1 93 ? 1.195 1.444 9.442 1.00 93.56 93 ARG A O 1
ATOM 745 N N . LEU A 1 94 ? 0.379 0.258 7.729 1.00 94.69 94 LEU A N 1
ATOM 746 C CA . LEU A 1 94 ? -0.718 1.188 7.435 1.00 94.69 94 LEU A CA 1
ATOM 747 C C . LEU A 1 94 ? -1.939 1.017 8.340 1.00 94.69 94 LEU A C 1
ATOM 749 O O . LEU A 1 94 ? -2.754 1.934 8.436 1.00 94.69 94 LEU A O 1
ATOM 753 N N . THR A 1 95 ? -2.095 -0.148 8.967 1.00 94.38 95 THR A N 1
ATOM 754 C CA . THR A 1 95 ? -3.273 -0.468 9.789 1.00 94.38 95 THR A CA 1
ATOM 755 C C . THR A 1 95 ? -2.962 -0.550 11.279 1.00 94.38 95 THR A C 1
ATOM 757 O O . THR A 1 95 ? -3.867 -0.403 12.099 1.00 94.38 95 THR A O 1
ATOM 760 N N . GLY A 1 96 ? -1.699 -0.791 11.626 1.00 93.38 96 GLY A N 1
ATOM 761 C CA . GLY A 1 96 ? -1.253 -1.150 12.965 1.00 93.38 96 GLY A CA 1
ATOM 762 C C . GLY A 1 96 ? -1.733 -2.520 13.445 1.00 93.38 96 GLY A C 1
ATOM 763 O O . GLY A 1 96 ? -1.704 -2.795 14.642 1.00 93.38 96 GLY A O 1
ATOM 764 N N . MET A 1 97 ? -2.204 -3.370 12.531 1.00 93.44 97 MET A N 1
ATOM 765 C CA . MET A 1 97 ? -2.768 -4.685 12.832 1.00 93.44 97 MET A CA 1
ATOM 766 C C . MET A 1 97 ? -1.897 -5.790 12.243 1.00 93.44 97 MET A C 1
ATOM 768 O O . MET A 1 97 ? -1.270 -5.596 11.209 1.00 93.44 97 MET A O 1
ATOM 772 N N . ASN A 1 98 ? -1.909 -6.975 12.852 1.00 93.31 98 ASN A N 1
ATOM 773 C CA . ASN A 1 98 ? -1.271 -8.167 12.297 1.00 93.31 98 ASN A CA 1
ATOM 774 C C . ASN A 1 98 ? -2.279 -9.321 12.229 1.00 93.31 98 ASN A C 1
ATOM 776 O O . ASN A 1 98 ? -2.623 -9.908 13.254 1.00 93.31 98 ASN A O 1
ATOM 780 N N . PHE A 1 99 ? -2.730 -9.641 11.014 1.00 92.19 99 PHE A N 1
ATOM 781 C CA . PHE A 1 99 ? -3.620 -10.773 10.726 1.00 92.19 99 PHE A CA 1
ATOM 782 C C . PHE A 1 99 ? -2.892 -11.943 10.043 1.00 92.19 99 PHE A C 1
ATOM 784 O O . PHE A 1 99 ? -3.526 -12.851 9.521 1.00 92.19 99 PHE A O 1
ATOM 791 N N . GLY A 1 100 ? -1.556 -11.935 10.030 1.00 89.50 100 GLY A N 1
ATOM 792 C CA . GLY A 1 100 ? -0.753 -12.946 9.346 1.00 89.50 100 GLY A CA 1
ATOM 793 C C . GLY A 1 100 ? -0.724 -12.777 7.824 1.00 89.50 100 GLY A C 1
ATOM 794 O O . GLY A 1 100 ? -0.854 -11.669 7.302 1.00 89.50 100 GLY A O 1
ATOM 795 N N . TYR A 1 101 ? -0.505 -13.891 7.122 1.00 88.81 101 TYR A N 1
ATOM 796 C CA . TYR A 1 101 ? -0.267 -13.940 5.672 1.00 88.81 101 TYR A CA 1
ATOM 797 C C . TYR A 1 101 ? -1.524 -14.251 4.852 1.00 88.81 101 TYR A C 1
ATOM 799 O O . TYR A 1 101 ? -1.460 -14.292 3.621 1.00 88.81 101 TYR A O 1
ATOM 807 N N . GLU A 1 102 ? -2.658 -14.482 5.518 1.00 88.81 102 GLU A N 1
ATOM 808 C CA . GLU A 1 102 ? -3.866 -14.968 4.867 1.00 88.81 102 GLU A CA 1
ATOM 809 C C . GLU A 1 102 ? -4.738 -13.838 4.319 1.00 88.81 102 GLU A C 1
ATOM 811 O O . GLU A 1 102 ? -5.175 -12.951 5.054 1.00 88.81 102 GLU A O 1
ATOM 816 N N . TYR A 1 103 ? -5.029 -13.875 3.014 1.00 93.00 103 TYR A N 1
ATOM 817 C CA . TYR A 1 103 ? -5.917 -12.910 2.366 1.00 93.00 103 TYR A CA 1
ATOM 818 C C . TYR A 1 103 ? -7.283 -12.854 3.050 1.00 93.00 103 TYR A C 1
ATOM 820 O O . TYR A 1 103 ? -7.804 -11.759 3.258 1.00 93.00 103 TYR A O 1
ATOM 828 N N . ASP A 1 104 ? -7.854 -14.010 3.396 1.00 93.50 104 ASP A N 1
ATOM 829 C CA . ASP A 1 104 ? -9.202 -14.084 3.958 1.00 93.50 104 ASP A CA 1
ATOM 830 C C . ASP A 1 104 ? -9.304 -13.356 5.305 1.00 93.50 104 ASP A C 1
ATOM 832 O O . ASP A 1 104 ? -10.305 -12.680 5.550 1.00 93.50 104 ASP A O 1
ATOM 836 N N . ASP A 1 105 ? -8.259 -13.403 6.136 1.00 94.81 105 ASP A N 1
ATOM 837 C CA . ASP A 1 105 ? -8.232 -12.706 7.424 1.00 94.81 105 ASP A CA 1
ATOM 838 C C . ASP A 1 105 ? -8.174 -11.182 7.237 1.00 94.81 105 ASP A C 1
ATOM 840 O O . ASP A 1 105 ? -8.976 -10.442 7.817 1.00 94.81 105 ASP A O 1
ATOM 844 N N . TRP A 1 106 ? -7.293 -10.705 6.350 1.00 96.38 106 TRP A N 1
ATOM 845 C CA . TRP A 1 106 ? -7.207 -9.285 5.990 1.00 96.38 106 TRP A CA 1
ATOM 846 C C . TRP A 1 106 ? -8.498 -8.763 5.355 1.00 96.38 106 TRP A C 1
ATOM 848 O O . TRP A 1 106 ? -8.974 -7.673 5.685 1.00 96.38 106 TRP A O 1
ATOM 858 N N . HIS A 1 107 ? -9.075 -9.538 4.440 1.00 97.12 107 HIS A N 1
ATOM 859 C CA . HIS A 1 107 ? -10.295 -9.176 3.734 1.00 97.12 107 HIS A CA 1
ATOM 860 C C . HIS A 1 107 ? -11.499 -9.132 4.674 1.00 97.12 107 HIS A C 1
ATOM 862 O O . HIS A 1 107 ? -12.274 -8.176 4.634 1.00 97.12 107 HIS A O 1
ATOM 868 N N . LYS A 1 108 ? -11.636 -10.128 5.556 1.00 97.31 108 LYS A N 1
ATOM 869 C CA . LYS A 1 108 ? -12.697 -10.163 6.563 1.00 97.31 108 LYS A CA 1
ATOM 870 C C . LYS A 1 108 ? -12.649 -8.927 7.456 1.00 97.31 108 LYS A C 1
ATOM 872 O O . LYS A 1 108 ? -13.668 -8.259 7.615 1.00 97.31 108 LYS A O 1
ATOM 877 N N . TRP A 1 109 ? -11.474 -8.588 7.988 1.00 96.88 109 TRP A N 1
ATOM 878 C CA . TRP A 1 109 ? -11.322 -7.386 8.808 1.00 96.88 109 TRP A CA 1
ATOM 879 C C . TRP A 1 109 ? -11.702 -6.110 8.046 1.00 96.88 109 TRP A C 1
ATOM 881 O O . TRP A 1 109 ? -12.384 -5.241 8.594 1.00 96.88 109 TRP A O 1
ATOM 891 N N . TRP A 1 110 ? -11.296 -5.983 6.782 1.00 97.50 110 TRP A N 1
ATOM 8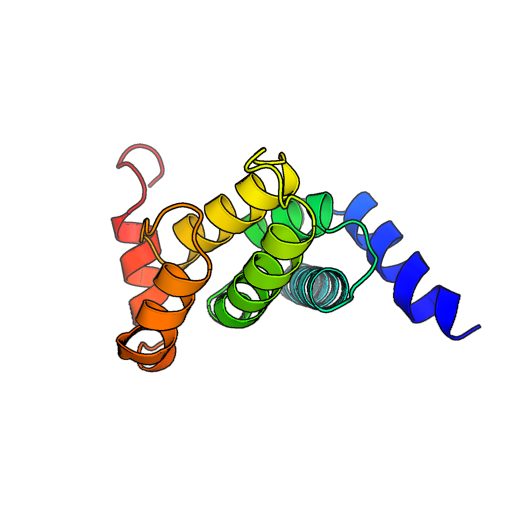92 C CA . TRP A 1 110 ? -11.608 -4.798 5.984 1.00 97.50 110 TRP A CA 1
ATOM 893 C C . TRP A 1 110 ? -13.117 -4.602 5.778 1.00 97.50 110 TRP A C 1
ATOM 895 O O . TRP A 1 110 ? -13.624 -3.491 5.948 1.00 97.50 110 TRP A O 1
ATOM 905 N N . GLU A 1 111 ? -13.848 -5.674 5.472 1.00 97.12 111 GLU A N 1
ATOM 906 C CA . GLU A 1 111 ? -15.307 -5.647 5.297 1.00 97.12 111 GLU A CA 1
ATOM 907 C C . GLU A 1 111 ? -16.050 -5.380 6.619 1.00 97.12 111 GLU A C 1
ATOM 909 O O . GLU A 1 111 ? -17.025 -4.622 6.676 1.00 97.12 111 GLU A O 1
ATOM 914 N N . GLU A 1 112 ? -15.588 -5.987 7.714 1.00 97.19 112 GLU A N 1
ATOM 915 C CA . GLU A 1 112 ? -16.248 -5.883 9.016 1.00 97.19 112 GLU A CA 1
ATOM 916 C C . GLU A 1 112 ? -15.970 -4.545 9.712 1.00 97.19 112 GLU A C 1
ATOM 918 O O . GLU A 1 112 ? -16.873 -3.988 10.346 1.00 97.19 112 GLU A O 1
ATOM 923 N N . GLU A 1 113 ? -14.768 -3.992 9.560 1.00 95.88 113 GLU A N 1
ATOM 924 C CA . GLU A 1 113 ? -14.302 -2.849 10.345 1.00 95.88 113 GLU A CA 1
ATOM 925 C C . GLU A 1 113 ? -13.473 -1.851 9.533 1.00 95.88 113 GLU A C 1
ATOM 927 O O . GLU A 1 113 ? -13.805 -0.666 9.518 1.00 95.88 113 GLU A O 1
ATOM 932 N N . GLY A 1 114 ? -12.415 -2.304 8.852 1.00 93.31 114 GLY A N 1
ATOM 933 C CA . GLY A 1 114 ? -11.393 -1.422 8.275 1.00 93.31 114 GLY A CA 1
ATOM 934 C C . GLY A 1 114 ? -11.944 -0.366 7.311 1.00 93.31 114 GLY A C 1
ATOM 935 O O . GLY A 1 114 ? -11.574 0.802 7.399 1.00 93.31 114 GLY A O 1
ATOM 936 N N . SER A 1 115 ? -12.896 -0.748 6.459 1.00 95.50 115 SER A N 1
ATOM 937 C CA . SER A 1 115 ? -13.561 0.141 5.492 1.00 95.50 115 SER A CA 1
ATOM 938 C C . SER A 1 115 ? -14.443 1.226 6.123 1.00 95.50 115 SER A C 1
ATOM 940 O O . SER A 1 115 ? -14.814 2.187 5.448 1.00 95.50 115 SER A O 1
ATOM 942 N N . LYS A 1 116 ? -14.794 1.082 7.406 1.00 95.94 116 LYS A N 1
ATOM 943 C CA . LYS A 1 116 ? -15.651 2.015 8.157 1.00 95.94 116 LYS A CA 1
ATOM 944 C C . LYS A 1 116 ? -14.838 3.032 8.955 1.00 95.94 116 LYS A C 1
ATOM 946 O O . LYS A 1 116 ? -15.412 4.003 9.442 1.00 95.94 116 LYS A O 1
ATOM 951 N N . LEU A 1 117 ? -13.532 2.809 9.101 1.00 94.25 117 LEU A N 1
ATOM 952 C CA . LEU A 1 117 ? -12.632 3.705 9.813 1.00 94.25 117 LEU A CA 1
ATOM 953 C C . LEU A 1 117 ? -12.274 4.907 8.940 1.00 94.25 117 LEU A C 1
ATOM 955 O O . LEU A 1 117 ? -11.993 4.786 7.747 1.00 94.25 117 LEU A O 1
ATOM 959 N N . SER A 1 118 ? -12.230 6.083 9.551 1.00 95.12 118 SER A N 1
ATOM 960 C CA . SER A 1 118 ? -11.672 7.271 8.920 1.00 95.12 118 SER A CA 1
ATOM 961 C C . SER A 1 118 ? -10.154 7.150 8.740 1.00 95.12 118 SER A C 1
ATOM 963 O O . SER A 1 118 ? -9.459 6.420 9.451 1.00 95.12 118 SER A O 1
ATOM 965 N N . ALA A 1 119 ? -9.606 7.950 7.823 1.00 92.31 119 ALA A N 1
ATOM 966 C CA . ALA A 1 119 ? -8.162 8.068 7.627 1.00 92.31 119 ALA A CA 1
ATOM 967 C C . ALA A 1 119 ? -7.408 8.407 8.926 1.00 92.31 119 ALA A C 1
ATOM 969 O O . ALA A 1 119 ? -6.313 7.895 9.161 1.00 92.31 119 ALA A O 1
ATOM 970 N N . ALA A 1 120 ? -7.995 9.263 9.769 1.00 93.69 120 ALA A N 1
ATOM 971 C CA . ALA A 1 120 ? -7.416 9.654 11.047 1.00 93.69 120 ALA A CA 1
ATOM 972 C C . ALA A 1 120 ? -7.368 8.479 12.035 1.00 93.69 120 ALA A C 1
ATOM 974 O O . ALA A 1 120 ? -6.348 8.286 12.688 1.00 93.69 120 ALA A O 1
ATOM 975 N N . GLU A 1 121 ? -8.424 7.665 12.104 1.00 94.25 121 GLU A N 1
ATOM 976 C CA . GLU A 1 121 ? -8.462 6.482 12.973 1.00 94.25 121 GLU A CA 1
ATOM 977 C C . GLU A 1 121 ? -7.442 5.425 12.542 1.00 94.25 121 GLU A C 1
ATOM 979 O O . GLU A 1 121 ? -6.717 4.900 13.384 1.00 94.25 121 GLU A O 1
ATOM 984 N N . LEU A 1 122 ? -7.333 5.153 11.237 1.00 92.75 122 LEU A N 1
ATOM 985 C CA . LEU A 1 122 ? -6.321 4.235 10.698 1.00 92.75 122 LEU A CA 1
ATOM 986 C C . LEU A 1 122 ? -4.898 4.732 10.981 1.00 92.75 122 LEU A C 1
ATOM 988 O O . LEU A 1 122 ? -4.048 3.961 11.415 1.00 92.75 122 LEU A O 1
ATOM 992 N N . THR A 1 123 ? -4.657 6.033 10.814 1.00 91.56 123 THR A N 1
ATOM 993 C CA . THR A 1 123 ? -3.351 6.642 11.104 1.00 91.56 123 THR A CA 1
ATOM 994 C C . THR A 1 123 ? -3.023 6.567 12.595 1.00 91.56 123 THR A C 1
ATOM 996 O O . THR A 1 123 ? -1.908 6.211 12.959 1.00 91.56 123 THR A O 1
ATOM 999 N N . ALA A 1 124 ? -3.991 6.851 13.470 1.00 91.25 124 ALA A 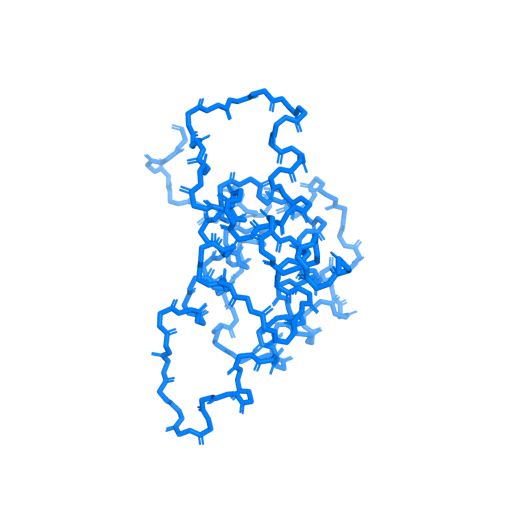N 1
ATOM 1000 C CA . ALA A 1 124 ? -3.802 6.763 14.916 1.00 91.25 124 ALA A CA 1
ATOM 1001 C C . ALA A 1 124 ? -3.455 5.335 15.365 1.00 91.25 124 ALA A C 1
ATOM 1003 O O . ALA A 1 124 ? -2.575 5.156 16.204 1.00 91.25 124 ALA A O 1
ATOM 1004 N N . ARG A 1 125 ? -4.101 4.317 14.782 1.00 91.06 125 ARG A N 1
ATOM 1005 C CA . ARG A 1 125 ? -3.785 2.903 15.047 1.00 91.06 125 ARG A CA 1
ATOM 1006 C C . ARG A 1 125 ? -2.395 2.520 14.559 1.00 91.06 125 ARG A C 1
ATOM 1008 O O . ARG A 1 125 ? -1.645 1.912 15.315 1.00 91.06 125 ARG A O 1
ATOM 1015 N N . ALA A 1 126 ? -2.045 2.911 13.334 1.00 90.44 126 ALA A N 1
ATOM 1016 C CA . ALA A 1 126 ? -0.716 2.688 12.778 1.00 90.44 126 ALA A CA 1
ATOM 1017 C C . ALA A 1 126 ? 0.374 3.271 13.689 1.00 90.44 126 ALA A C 1
ATOM 1019 O O . ALA A 1 126 ? 1.300 2.559 14.064 1.00 90.44 126 ALA A O 1
ATOM 1020 N N . VAL A 1 127 ? 0.222 4.523 14.130 1.00 88.44 127 VAL A N 1
ATOM 1021 C CA . VAL A 1 127 ? 1.173 5.174 15.046 1.00 88.44 127 VAL A CA 1
ATOM 1022 C C . VAL A 1 127 ? 1.243 4.453 16.394 1.00 88.44 127 VAL A C 1
ATOM 1024 O O . VAL A 1 127 ? 2.335 4.157 16.859 1.00 88.44 127 VAL A O 1
ATOM 1027 N N . ALA A 1 128 ? 0.101 4.094 16.987 1.00 87.06 128 ALA A N 1
ATOM 1028 C CA . ALA A 1 128 ? 0.056 3.393 18.275 1.00 87.06 128 ALA A CA 1
ATOM 1029 C C . ALA A 1 128 ? 0.684 1.984 18.244 1.00 87.06 128 ALA A C 1
ATOM 1031 O O . ALA A 1 128 ? 1.013 1.435 19.294 1.00 87.06 128 ALA A O 1
ATOM 1032 N N . SER A 1 129 ? 0.815 1.390 17.056 1.00 81.38 129 SER A N 1
ATOM 1033 C CA . SER A 1 129 ? 1.424 0.072 16.852 1.00 81.38 129 SER A CA 1
ATOM 1034 C C . SER A 1 129 ? 2.946 0.112 16.677 1.00 81.38 129 SER A C 1
ATOM 1036 O O . SER A 1 129 ? 3.595 -0.932 16.768 1.00 81.38 129 SER A O 1
ATOM 1038 N N . LEU A 1 130 ? 3.524 1.294 16.423 1.00 74.44 130 LEU A N 1
ATOM 1039 C CA . LEU A 1 130 ? 4.968 1.445 16.273 1.00 74.44 130 LEU A CA 1
ATOM 1040 C C . LEU A 1 130 ? 5.650 1.272 17.641 1.00 74.44 130 LEU A C 1
ATOM 1042 O O . LEU A 1 130 ? 5.150 1.774 18.650 1.00 74.44 130 LEU A O 1
ATOM 1046 N N . PRO A 1 131 ? 6.797 0.576 17.713 1.00 65.94 131 PRO A N 1
ATOM 1047 C CA . PRO A 1 131 ? 7.565 0.504 18.948 1.00 65.94 131 PRO A CA 1
ATOM 1048 C C . PRO A 1 131 ? 8.001 1.913 19.377 1.00 65.94 131 PRO A C 1
ATOM 1050 O O . PRO A 1 131 ? 8.413 2.716 18.541 1.00 65.94 131 PRO A O 1
ATOM 1053 N N . ALA A 1 132 ? 7.956 2.187 20.686 1.00 56.50 132 ALA A N 1
ATOM 1054 C CA . ALA A 1 132 ? 8.202 3.496 21.315 1.00 56.50 132 ALA A CA 1
ATOM 1055 C C . ALA A 1 132 ? 9.588 4.131 21.038 1.00 56.50 132 ALA A C 1
ATOM 1057 O O . ALA A 1 132 ? 9.883 5.213 21.530 1.00 56.50 132 ALA A O 1
ATOM 1058 N N . GLU A 1 133 ? 10.452 3.464 20.273 1.00 47.09 133 GLU A N 1
ATOM 1059 C CA . GLU A 1 133 ? 11.793 3.925 19.896 1.00 47.09 133 GLU A CA 1
ATOM 1060 C C . GLU A 1 133 ? 11.822 4.664 18.541 1.00 47.09 133 GLU A C 1
ATOM 1062 O O . GLU A 1 133 ? 12.892 5.070 18.091 1.00 47.09 133 GLU A O 1
ATOM 1067 N N . LEU A 1 134 ? 10.668 4.828 17.879 1.00 49.50 134 LEU A N 1
ATOM 1068 C CA . LEU A 1 134 ? 10.533 5.462 16.557 1.00 49.50 134 LEU A CA 1
ATOM 1069 C C . LEU A 1 134 ? 9.676 6.747 16.555 1.00 49.50 134 LEU A C 1
ATOM 1071 O O . LEU A 1 134 ? 9.326 7.222 15.472 1.00 49.50 134 LEU A O 1
ATOM 1075 N N . GLU A 1 135 ? 9.339 7.291 17.733 1.00 42.53 135 GLU A N 1
ATOM 1076 C CA . GLU A 1 135 ? 8.701 8.617 17.889 1.00 42.53 135 GLU A CA 1
ATOM 1077 C C . GLU A 1 135 ? 9.692 9.784 17.747 1.00 42.53 135 GLU A C 1
ATOM 1079 O O . GLU A 1 135 ? 10.820 9.699 18.289 1.00 42.53 135 GLU A O 1
#

Foldseek 3Di:
DVCCVQAVVLQVCLVVDDLPDPPPVSLVVLLVSLLSQLVDLDHPLLSSLVSCLRSNALVCLVSLLVSLVSVCVVCVVPDDDSSLVSSQSSNCLQQVDHQDSDSVSSVVCCVVPSVVDDRVRSVVSNVVSDPPVPD

Secondary structure (DSSP, 8-state):
-HHIIIIIHHHHHHHT--TT---HHHHHHHHHHHHHHHHSSSS-HHHHHHHHHHH--GGGHHHHHHHHHHHHHH-TTS---HHHHHHHHHHHHHHS---TT-HHHHHHHHHHTGGGS-HHHHHHHHHHHS-TT--

Sequence (135 aa):
MWIYFELVVPNQQLSAFDSTNKDPEYVAHMRKVGHKVIGSWFGNHHDAFLVLEQVGNHESIPYLIRALKMQQTAAGDGVVICTTEHCIDCLQRLTGMNFGYEYDDWHKWWEEEGSKLSAAELTARAVASLPAELE